Protein AF-A0A3P7LHT8-F1 (afdb_monomer)

Nearest PDB structures (foldseek):
  3a98-assembly1_B  TM=7.712E-01  e=2.173E-02  Homo sapiens

Sequence (107 aa):
MQKKAAWEHEECGSEVAEFMRKTSTMPRDRDHRAILVAPSEQTCTYWMDGFCYLKKYNRESECFAEDLNNLVQLELRMRLLGLDWSAVPTTPIPPPSTYPDTSTLPF

Radius of gyration: 24.8 Å; Cα contacts (8 Å, |Δi|>4): 18; chains: 1; bounding box: 54×37×71 Å

Structure (mmCIF, N/CA/C/O backbone):
data_AF-A0A3P7LHT8-F1
#
_entry.id   AF-A0A3P7LHT8-F1
#
loop_
_atom_site.group_PDB
_atom_site.id
_atom_site.type_symbol
_atom_site.label_atom_id
_atom_site.label_alt_id
_atom_site.label_comp_id
_atom_site.label_asym_id
_atom_site.label_entity_id
_atom_site.label_seq_id
_atom_site.pdbx_PDB_ins_code
_atom_site.Cartn_x
_atom_site.Cartn_y
_atom_site.Cartn_z
_atom_site.occupancy
_atom_site.B_iso_or_equiv
_atom_site.auth_seq_id
_atom_site.auth_comp_id
_atom_site.auth_asym_id
_atom_site.auth_atom_id
_atom_site.pdbx_PDB_model_num
ATOM 1 N N . MET A 1 1 ? -1.060 26.155 15.348 1.00 36.50 1 MET A N 1
ATOM 2 C CA . MET A 1 1 ? 0.362 25.804 15.127 1.00 36.50 1 MET A CA 1
ATOM 3 C C . MET A 1 1 ? 0.464 24.292 15.016 1.00 36.50 1 MET A C 1
ATOM 5 O O . MET A 1 1 ? 0.317 23.617 16.022 1.00 36.50 1 MET A O 1
ATOM 9 N N . GLN A 1 2 ? 0.631 23.752 13.808 1.00 37.44 2 GLN A N 1
ATOM 10 C CA . GLN A 1 2 ? 0.872 22.320 13.604 1.00 37.44 2 GLN A CA 1
ATOM 11 C C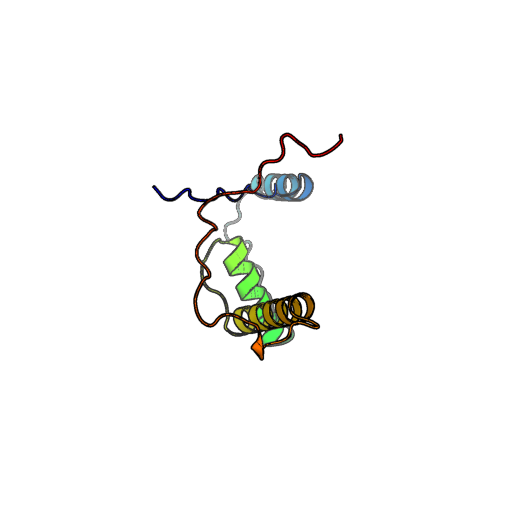 . GLN A 1 2 ? 2.385 22.086 13.513 1.00 37.44 2 GLN A C 1
ATOM 13 O O . GLN A 1 2 ? 3.055 22.693 12.679 1.00 37.44 2 GLN A O 1
ATOM 18 N N . LYS A 1 3 ? 2.929 21.241 14.397 1.00 39.56 3 LYS A N 1
ATOM 19 C CA . LYS A 1 3 ? 4.317 20.773 14.319 1.00 39.56 3 LYS A CA 1
ATOM 20 C C . LYS A 1 3 ? 4.417 19.768 13.168 1.00 39.56 3 LYS A C 1
ATOM 22 O O . LYS A 1 3 ? 3.831 18.694 13.244 1.00 39.56 3 LYS A O 1
ATOM 27 N N . LYS A 1 4 ? 5.151 20.122 12.109 1.00 40.19 4 LYS A N 1
ATOM 28 C CA . LYS A 1 4 ? 5.627 19.157 11.111 1.00 40.19 4 LYS A CA 1
ATOM 29 C C . LYS A 1 4 ? 6.652 18.252 11.795 1.00 40.19 4 LYS A C 1
ATOM 31 O O . LYS A 1 4 ? 7.655 18.754 12.295 1.00 40.19 4 LYS A O 1
ATOM 36 N N . ALA A 1 5 ? 6.380 16.951 11.845 1.00 44.16 5 ALA A N 1
ATOM 37 C CA . ALA A 1 5 ? 7.373 15.960 12.227 1.00 44.16 5 ALA A CA 1
ATOM 38 C C . ALA A 1 5 ? 8.472 15.952 11.156 1.00 44.16 5 ALA A C 1
ATOM 40 O O . ALA A 1 5 ? 8.198 15.726 9.975 1.00 44.16 5 ALA A O 1
ATOM 41 N N . ALA A 1 6 ? 9.690 16.294 11.567 1.00 39.28 6 ALA A N 1
ATOM 42 C CA . ALA A 1 6 ? 10.886 16.130 10.764 1.00 39.28 6 ALA A CA 1
ATOM 43 C C . ALA A 1 6 ? 11.200 14.634 10.729 1.00 39.28 6 ALA A C 1
ATOM 45 O O . ALA A 1 6 ? 11.454 14.031 11.767 1.00 39.28 6 ALA A O 1
ATOM 46 N N . TRP A 1 7 ? 11.109 14.037 9.547 1.00 37.62 7 TRP A N 1
ATOM 47 C CA . TRP A 1 7 ? 11.615 12.694 9.316 1.00 37.62 7 TRP A CA 1
ATOM 48 C C . TRP A 1 7 ? 13.131 12.822 9.211 1.00 37.62 7 TRP A C 1
ATOM 50 O O . TRP A 1 7 ? 13.634 13.482 8.299 1.00 37.62 7 TRP A O 1
ATOM 60 N N . GLU A 1 8 ? 13.845 12.290 10.199 1.00 40.12 8 GLU A N 1
ATOM 61 C CA . GLU A 1 8 ? 15.299 12.223 10.157 1.00 40.12 8 GLU A CA 1
ATOM 62 C C . GLU A 1 8 ? 15.712 11.298 9.008 1.00 40.12 8 GLU A C 1
ATOM 64 O O . GLU A 1 8 ? 15.175 10.206 8.830 1.00 40.12 8 GLU A O 1
ATOM 69 N N . HIS A 1 9 ? 16.614 11.803 8.171 1.00 43.25 9 HIS A N 1
ATOM 70 C CA . HIS A 1 9 ? 17.200 11.065 7.066 1.00 43.25 9 HIS A CA 1
ATOM 71 C C . HIS A 1 9 ? 17.978 9.873 7.623 1.00 43.25 9 HIS A C 1
ATOM 73 O O . HIS A 1 9 ? 19.006 10.061 8.266 1.00 43.25 9 HIS A O 1
ATOM 79 N N . GLU A 1 10 ? 17.519 8.660 7.332 1.00 45.81 10 GLU A N 1
ATOM 80 C CA . GLU A 1 10 ? 18.347 7.467 7.462 1.00 45.81 10 GLU A CA 1
ATOM 81 C C . GLU A 1 10 ? 19.545 7.645 6.511 1.00 45.81 10 GLU A C 1
ATOM 83 O O . GLU A 1 10 ? 19.387 7.794 5.293 1.00 45.81 10 GLU A O 1
ATOM 88 N N . GLU A 1 11 ? 20.741 7.799 7.085 1.00 49.50 11 GLU A N 1
ATOM 89 C CA . GLU A 1 11 ? 21.961 8.076 6.335 1.00 49.50 11 GLU A CA 1
ATOM 90 C C . GLU A 1 11 ? 22.230 6.944 5.338 1.00 49.50 11 GLU A C 1
ATOM 92 O O . GLU A 1 11 ? 22.332 5.771 5.692 1.00 49.50 11 GLU A O 1
ATOM 97 N N . CYS A 1 12 ? 22.371 7.313 4.064 1.00 47.56 12 CYS A N 1
ATOM 98 C CA . CYS A 1 12 ? 22.869 6.424 3.024 1.00 47.56 12 CYS A CA 1
ATOM 99 C C . CYS A 1 12 ? 24.220 5.854 3.480 1.00 47.56 12 CYS A C 1
ATOM 101 O O . CYS A 1 12 ? 25.172 6.616 3.668 1.00 47.56 12 CYS A O 1
ATOM 103 N N . GLY A 1 13 ? 24.287 4.534 3.687 1.00 49.72 13 GLY A N 1
ATOM 104 C CA . GLY A 1 13 ? 25.464 3.861 4.232 1.00 49.72 13 GLY A CA 1
ATOM 105 C C . GLY A 1 13 ? 26.753 4.273 3.515 1.00 49.72 13 GLY A C 1
ATOM 106 O O . GLY A 1 13 ? 26.783 4.406 2.289 1.00 49.72 13 GLY A O 1
ATOM 107 N N . SER A 1 14 ? 27.821 4.475 4.294 1.00 57.00 14 SER A N 1
ATOM 108 C CA . SER A 1 14 ? 29.128 4.986 3.840 1.00 57.00 14 SER A CA 1
ATOM 109 C C . SER A 1 14 ? 29.644 4.305 2.564 1.00 57.00 14 SER A C 1
ATOM 111 O O . SER A 1 14 ? 30.210 4.966 1.694 1.00 57.00 14 SER A O 1
ATOM 113 N N . GLU A 1 15 ? 29.399 3.004 2.410 1.00 56.09 15 GLU A N 1
ATOM 114 C CA . GLU A 1 15 ? 29.806 2.222 1.237 1.00 56.09 15 GLU A CA 1
ATOM 115 C C . GLU A 1 15 ? 29.066 2.629 -0.045 1.00 56.09 15 GLU A C 1
ATOM 117 O O . GLU A 1 15 ? 29.676 2.766 -1.108 1.00 56.09 15 GLU A O 1
ATOM 122 N N . VAL A 1 16 ? 27.762 2.899 0.050 1.00 59.22 16 VAL A N 1
ATOM 123 C CA . VAL A 1 16 ? 26.929 3.338 -1.081 1.00 59.22 16 VAL A CA 1
ATOM 124 C C . VAL A 1 16 ? 27.301 4.766 -1.479 1.00 59.22 16 VAL A C 1
ATOM 126 O O . VAL A 1 16 ? 27.406 5.083 -2.667 1.00 59.22 16 VAL A O 1
ATOM 129 N N . ALA A 1 17 ? 27.584 5.620 -0.491 1.00 63.12 17 ALA A N 1
ATOM 130 C CA . ALA A 1 17 ? 28.060 6.980 -0.717 1.00 63.12 17 ALA A CA 1
ATOM 131 C C . ALA A 1 17 ? 29.455 7.011 -1.370 1.00 63.12 17 ALA A C 1
ATOM 133 O O . ALA A 1 17 ? 29.703 7.834 -2.254 1.00 63.12 17 ALA A O 1
ATOM 134 N N . GLU A 1 18 ? 30.362 6.112 -0.977 1.00 62.69 18 GLU A N 1
ATOM 135 C CA . GLU A 1 18 ? 31.692 5.995 -1.581 1.00 62.69 18 GLU A CA 1
ATOM 136 C C . GLU A 1 18 ? 31.629 5.435 -3.010 1.00 62.69 18 GLU A C 1
ATOM 138 O O . GLU A 1 18 ? 32.295 5.959 -3.907 1.00 62.69 18 GLU A O 1
ATOM 143 N N . PHE A 1 19 ? 30.778 4.434 -3.255 1.00 65.81 19 PHE A N 1
ATOM 144 C CA . PHE A 1 19 ? 30.532 3.885 -4.591 1.00 65.81 19 PHE A CA 1
ATOM 145 C C . PHE A 1 19 ? 29.974 4.943 -5.561 1.00 65.81 19 PHE A C 1
ATOM 147 O O . PHE A 1 19 ? 30.470 5.102 -6.682 1.00 65.81 19 PHE A O 1
ATOM 154 N N . MET A 1 20 ? 29.001 5.741 -5.109 1.00 61.34 20 MET A N 1
ATOM 155 C CA . MET A 1 20 ? 28.455 6.882 -5.860 1.00 61.34 20 MET A CA 1
ATOM 156 C C . MET A 1 20 ? 29.529 7.942 -6.162 1.00 61.34 20 MET A C 1
ATOM 158 O O . MET A 1 20 ? 29.552 8.535 -7.240 1.00 61.34 20 MET A O 1
ATOM 162 N N . ARG A 1 21 ? 30.465 8.170 -5.231 1.00 62.28 21 ARG A N 1
ATOM 163 C CA . ARG A 1 21 ? 31.549 9.151 -5.397 1.00 62.28 21 ARG A CA 1
ATOM 164 C C . ARG A 1 21 ? 32.608 8.677 -6.398 1.00 62.28 21 ARG A C 1
ATOM 166 O O . ARG A 1 21 ? 33.035 9.465 -7.237 1.00 62.28 21 ARG A O 1
ATOM 173 N N . LYS A 1 22 ? 32.981 7.392 -6.354 1.00 56.88 22 LYS A N 1
ATOM 174 C CA . LYS A 1 22 ? 33.932 6.755 -7.290 1.00 56.88 22 LYS A CA 1
ATOM 175 C C . LYS A 1 22 ? 33.415 6.721 -8.728 1.00 56.88 22 LYS A C 1
ATOM 177 O O . LYS A 1 22 ? 34.182 6.938 -9.662 1.00 56.88 22 LYS A O 1
ATOM 182 N N . THR A 1 23 ? 32.119 6.493 -8.918 1.00 55.66 23 THR A N 1
ATOM 183 C CA . THR A 1 23 ? 31.498 6.506 -10.254 1.00 55.66 23 THR A CA 1
ATOM 184 C C . THR A 1 23 ? 31.315 7.927 -10.806 1.00 55.66 23 THR A C 1
ATOM 186 O O . THR A 1 23 ? 31.309 8.115 -12.019 1.00 55.66 23 THR A O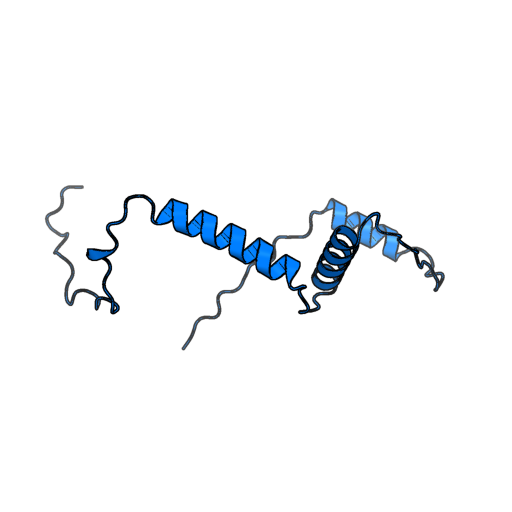 1
ATOM 189 N N . SER A 1 24 ? 31.259 8.947 -9.939 1.00 54.69 24 SER A N 1
ATOM 190 C CA . SER A 1 24 ? 31.108 10.357 -10.330 1.00 54.69 24 SER A CA 1
ATOM 191 C C . SER A 1 24 ? 32.369 11.006 -10.923 1.00 54.69 24 SER A C 1
ATOM 193 O O . SER A 1 24 ? 32.245 12.045 -11.575 1.00 54.69 24 SER A O 1
ATOM 195 N N . THR A 1 25 ? 33.568 10.463 -10.685 1.00 52.19 25 THR A N 1
ATOM 196 C CA . THR A 1 25 ? 34.845 11.041 -11.161 1.00 52.19 25 THR A CA 1
ATOM 197 C C . THR A 1 25 ? 35.330 10.470 -12.493 1.00 52.19 25 THR A C 1
ATOM 199 O O . THR A 1 25 ? 36.339 10.931 -13.021 1.00 52.19 25 THR A O 1
ATOM 202 N N . MET A 1 26 ? 34.630 9.479 -13.049 1.00 56.09 26 MET A N 1
ATOM 203 C CA . MET A 1 26 ? 34.937 8.951 -14.378 1.00 56.09 26 MET A CA 1
ATOM 204 C C . MET A 1 26 ? 34.507 9.961 -15.454 1.00 56.09 26 MET A C 1
ATOM 206 O O . MET A 1 26 ? 33.483 10.634 -15.279 1.00 56.09 26 MET A O 1
ATOM 210 N N . PRO A 1 27 ? 35.263 10.108 -16.562 1.00 52.16 27 PRO A N 1
ATOM 211 C CA . PRO A 1 27 ? 34.854 10.960 -17.670 1.00 52.16 27 PRO A CA 1
ATOM 212 C C . PRO A 1 27 ? 33.450 10.536 -18.102 1.00 52.16 27 PRO A C 1
ATOM 214 O O . PRO A 1 27 ? 33.220 9.376 -18.438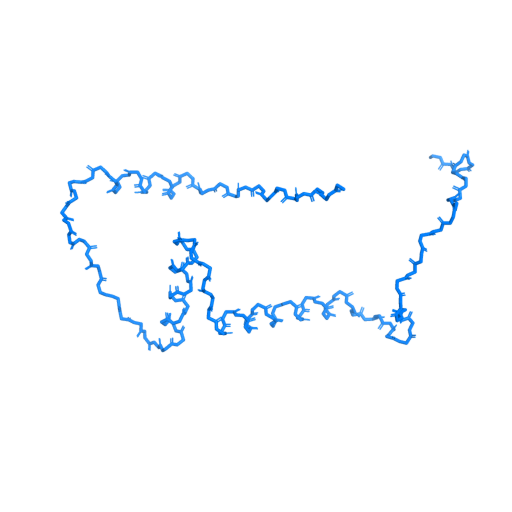 1.00 52.16 27 PRO A O 1
ATOM 217 N N . ARG A 1 28 ? 32.496 11.472 -18.011 1.00 56.34 28 ARG A N 1
ATOM 218 C CA . ARG A 1 28 ? 31.099 11.257 -18.395 1.00 56.34 28 ARG A CA 1
ATOM 219 C C . ARG A 1 28 ? 31.028 11.090 -19.906 1.00 56.34 28 ARG A C 1
ATOM 221 O O . ARG A 1 28 ? 30.680 12.031 -20.615 1.00 56.34 28 ARG A O 1
ATOM 228 N N . ASP A 1 29 ? 31.364 9.896 -20.379 1.00 53.56 29 ASP A N 1
ATOM 229 C CA . ASP A 1 29 ? 30.864 9.428 -21.657 1.00 53.56 29 ASP A CA 1
ATOM 230 C C . ASP A 1 29 ? 29.339 9.495 -21.555 1.00 53.56 29 ASP A C 1
ATOM 232 O O . ASP A 1 29 ? 28.731 8.985 -20.603 1.00 53.56 29 ASP A O 1
ATOM 236 N N . ARG A 1 30 ? 28.735 10.292 -22.430 1.00 56.31 30 ARG A N 1
ATOM 237 C CA . ARG A 1 30 ? 27.369 10.794 -22.247 1.00 56.31 30 ARG A CA 1
ATOM 238 C C . ARG A 1 30 ? 26.304 9.702 -22.390 1.00 56.31 30 ARG A C 1
ATOM 240 O O . ARG A 1 30 ? 25.150 9.980 -22.085 1.00 56.31 30 ARG A O 1
ATOM 247 N N . ASP A 1 31 ? 26.702 8.475 -22.727 1.00 61.59 31 ASP A N 1
ATOM 248 C CA . ASP A 1 31 ? 25.806 7.381 -23.094 1.00 61.59 31 ASP A CA 1
ATOM 249 C C . ASP A 1 31 ? 26.046 6.081 -22.301 1.00 61.59 31 ASP A C 1
ATOM 251 O O . ASP A 1 31 ? 25.975 4.979 -22.839 1.00 61.59 31 ASP A O 1
ATOM 255 N N . HIS A 1 32 ? 26.249 6.166 -20.982 1.00 70.19 32 HIS A N 1
ATOM 256 C CA . HIS A 1 32 ? 26.186 4.988 -20.099 1.00 70.19 32 HIS A CA 1
ATOM 257 C C . HIS A 1 32 ? 24.730 4.550 -19.851 1.00 70.19 32 HIS A C 1
ATOM 259 O O . HIS A 1 32 ? 24.230 4.563 -18.724 1.00 70.19 32 HIS A O 1
ATOM 265 N N . ARG A 1 33 ? 24.008 4.199 -20.919 1.00 78.44 33 ARG A N 1
ATOM 266 C CA . ARG A 1 33 ? 22.632 3.706 -20.834 1.00 78.44 33 ARG A CA 1
ATOM 267 C C . ARG A 1 33 ? 22.629 2.181 -20.837 1.00 78.44 33 ARG A C 1
ATOM 269 O O . ARG A 1 33 ? 22.900 1.556 -21.855 1.00 78.44 33 ARG A O 1
ATOM 276 N N . ALA A 1 34 ? 22.256 1.586 -19.709 1.00 83.69 34 ALA A N 1
ATOM 277 C CA . ALA A 1 34 ? 21.953 0.162 -19.644 1.00 83.69 34 ALA A CA 1
ATOM 278 C C . ALA A 1 34 ? 20.514 -0.093 -20.124 1.00 83.69 34 ALA A C 1
ATOM 280 O O . ALA A 1 34 ? 19.581 0.598 -19.705 1.00 83.69 34 ALA A O 1
ATOM 281 N N . ILE A 1 35 ? 20.332 -1.084 -20.999 1.00 88.31 35 ILE A N 1
ATOM 282 C CA . ILE A 1 35 ? 19.011 -1.615 -21.348 1.00 88.31 35 ILE A CA 1
ATOM 283 C C . ILE A 1 35 ? 18.761 -2.807 -20.432 1.00 88.31 35 ILE A C 1
ATOM 285 O O . ILE A 1 35 ? 19.495 -3.792 -20.477 1.00 88.31 35 ILE A O 1
ATOM 289 N N . LEU A 1 36 ? 17.739 -2.697 -19.590 1.00 92.25 36 LEU A N 1
ATOM 290 C CA . LEU A 1 36 ? 17.324 -3.756 -18.681 1.00 92.25 36 LEU A CA 1
ATOM 291 C C . LEU A 1 36 ? 16.064 -4.420 -19.237 1.00 92.25 36 LEU A C 1
ATOM 293 O O . LEU A 1 36 ? 15.156 -3.730 -19.701 1.00 92.25 36 LEU A O 1
ATOM 297 N N . VAL A 1 37 ? 16.009 -5.749 -19.183 1.00 94.75 37 VAL A N 1
ATOM 298 C CA . VAL A 1 37 ? 14.839 -6.538 -19.587 1.00 94.75 37 VAL A CA 1
ATOM 299 C C . VAL A 1 37 ? 14.355 -7.303 -18.367 1.00 94.75 37 VAL A C 1
ATOM 301 O O . VAL A 1 37 ? 15.086 -8.125 -17.816 1.00 94.75 37 VAL A O 1
ATOM 304 N N . ALA A 1 38 ? 13.139 -6.998 -17.923 1.00 95.81 38 ALA A N 1
ATOM 305 C CA . ALA A 1 38 ? 12.535 -7.680 -16.792 1.00 95.81 38 ALA A CA 1
ATOM 306 C C . ALA A 1 38 ? 12.005 -9.064 -17.219 1.00 95.81 38 ALA A C 1
ATOM 308 O O . ALA A 1 38 ? 11.456 -9.194 -18.314 1.00 95.81 38 ALA A O 1
ATOM 309 N N . PRO A 1 39 ? 12.119 -10.092 -16.361 1.00 95.44 39 PRO A N 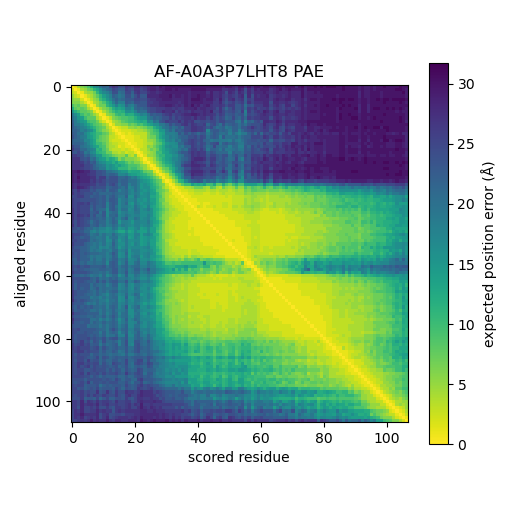1
ATOM 310 C CA . PRO A 1 39 ? 11.606 -11.434 -16.644 1.00 95.44 39 PRO A CA 1
ATOM 311 C C . PRO A 1 39 ? 10.0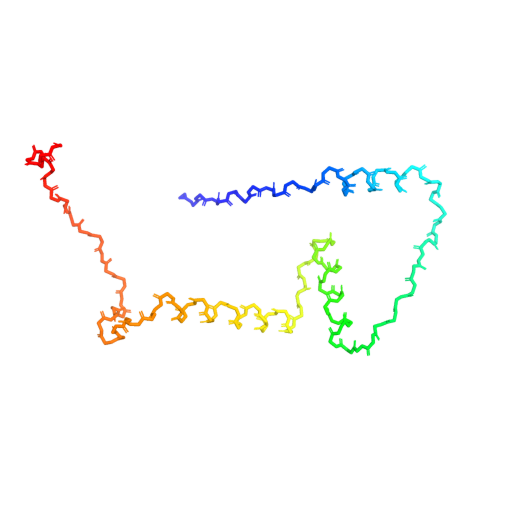73 -11.527 -16.573 1.00 95.44 39 PRO A C 1
ATOM 313 O O . PRO A 1 39 ? 9.500 -12.515 -17.022 1.00 95.44 39 PRO A O 1
ATOM 316 N N . SER A 1 40 ? 9.405 -10.525 -15.994 1.00 96.12 40 SER A N 1
ATOM 317 C CA . SER A 1 40 ? 7.948 -10.448 -15.901 1.00 96.12 40 SER A CA 1
ATOM 318 C C . SER A 1 40 ? 7.473 -8.994 -15.863 1.00 96.12 40 SER A C 1
ATOM 320 O O . SER A 1 40 ? 8.247 -8.086 -15.540 1.00 96.12 40 SER A O 1
ATOM 322 N N . GLU A 1 41 ? 6.189 -8.784 -16.153 1.00 94.00 41 GLU A N 1
ATOM 323 C CA . GLU A 1 41 ? 5.534 -7.479 -16.017 1.00 94.00 41 GLU A CA 1
ATOM 324 C C . GLU A 1 41 ? 5.590 -6.974 -14.571 1.00 94.00 41 GLU A C 1
ATOM 326 O O . GLU A 1 41 ? 5.987 -5.836 -14.339 1.00 94.00 41 GLU A O 1
ATOM 331 N N . GLN A 1 42 ? 5.328 -7.845 -13.591 1.00 92.94 42 GLN A N 1
ATOM 332 C CA . GLN A 1 42 ? 5.410 -7.497 -12.171 1.00 92.94 42 GLN A CA 1
ATOM 333 C C . GLN A 1 42 ? 6.814 -7.015 -11.777 1.00 92.94 42 GLN A C 1
ATOM 335 O O . GLN A 1 42 ? 6.964 -5.984 -11.124 1.00 92.94 42 GLN A O 1
ATOM 340 N N . THR A 1 43 ? 7.865 -7.719 -12.210 1.00 94.25 43 THR A N 1
ATOM 341 C CA . THR A 1 43 ? 9.250 -7.304 -11.938 1.00 94.25 43 THR A CA 1
ATOM 342 C C . THR A 1 43 ? 9.573 -5.961 -12.592 1.00 94.25 43 THR A C 1
ATOM 344 O O . THR A 1 43 ? 10.272 -5.146 -11.993 1.00 94.25 43 THR A O 1
ATOM 347 N N . CYS A 1 44 ? 9.051 -5.712 -13.796 1.00 94.94 44 CYS A N 1
ATOM 348 C CA . CYS A 1 44 ? 9.188 -4.420 -14.464 1.00 94.94 44 CYS A CA 1
ATOM 349 C C . CYS A 1 44 ? 8.557 -3.300 -13.625 1.00 94.94 44 CYS A C 1
ATOM 351 O O . CYS A 1 44 ? 9.210 -2.289 -13.368 1.00 94.94 44 CYS A O 1
ATOM 353 N N . THR A 1 45 ? 7.331 -3.509 -13.139 1.00 93.69 45 THR A N 1
ATOM 354 C CA . THR A 1 45 ? 6.617 -2.560 -12.276 1.00 93.69 45 THR A CA 1
ATOM 355 C C . THR A 1 45 ? 7.413 -2.247 -11.011 1.00 93.69 45 THR A C 1
ATOM 357 O O . THR A 1 45 ? 7.683 -1.079 -10.741 1.00 93.69 45 THR A O 1
ATOM 360 N N . TYR A 1 46 ? 7.918 -3.265 -10.307 1.00 93.44 46 TYR A N 1
ATOM 361 C CA . TYR A 1 46 ? 8.727 -3.057 -9.101 1.00 93.44 46 TYR A CA 1
ATOM 362 C C . TYR A 1 46 ? 10.051 -2.333 -9.363 1.00 93.44 46 TYR A C 1
ATOM 364 O O . TYR A 1 46 ? 10.473 -1.501 -8.558 1.00 93.44 46 TYR A O 1
ATOM 372 N N . TRP A 1 47 ? 10.714 -2.598 -10.492 1.00 94.31 47 TRP A N 1
ATOM 373 C CA . TRP A 1 47 ? 11.893 -1.821 -10.883 1.00 94.31 47 TRP A CA 1
ATOM 374 C C . TRP A 1 47 ? 11.541 -0.357 -11.127 1.00 94.31 47 TRP A C 1
ATOM 376 O O . TRP A 1 47 ? 12.263 0.530 -10.674 1.00 94.31 47 TRP A O 1
ATOM 386 N N . MET A 1 48 ? 10.434 -0.095 -11.822 1.00 92.94 48 MET A N 1
ATOM 387 C CA . MET A 1 48 ? 9.975 1.264 -12.092 1.00 92.94 48 MET A CA 1
ATOM 388 C C . MET A 1 48 ? 9.629 2.016 -10.807 1.00 92.94 48 MET A C 1
ATOM 390 O O . MET A 1 48 ? 10.064 3.158 -10.664 1.00 92.94 48 MET A O 1
ATOM 394 N N . ASP A 1 49 ? 8.948 1.374 -9.856 1.00 92.56 49 ASP A N 1
ATOM 395 C CA . ASP A 1 49 ? 8.664 1.951 -8.537 1.00 92.56 49 ASP A CA 1
ATOM 396 C C . ASP A 1 49 ? 9.958 2.279 -7.780 1.00 92.56 49 ASP A C 1
ATOM 398 O O . ASP A 1 49 ? 10.141 3.402 -7.303 1.00 92.56 49 ASP A O 1
ATOM 402 N N . GLY A 1 50 ? 10.919 1.349 -7.757 1.00 91.88 50 GLY A N 1
ATOM 403 C CA . GLY A 1 50 ? 12.233 1.571 -7.149 1.00 91.88 50 GLY A CA 1
ATOM 404 C C . GLY A 1 50 ? 13.004 2.727 -7.796 1.00 91.88 50 GLY A C 1
ATOM 405 O O . GLY A 1 50 ? 13.566 3.576 -7.102 1.00 91.88 50 GLY A O 1
ATOM 406 N N . PHE A 1 51 ? 13.001 2.828 -9.129 1.00 92.38 51 PHE A N 1
ATOM 407 C CA . PHE A 1 51 ? 13.636 3.947 -9.830 1.00 92.38 51 PHE A CA 1
ATOM 408 C C . PHE A 1 51 ? 12.919 5.279 -9.586 1.00 92.38 51 PHE A C 1
ATOM 410 O O . PHE A 1 51 ? 13.592 6.306 -9.452 1.00 92.38 51 PHE A O 1
ATOM 417 N N . CYS A 1 52 ? 11.585 5.286 -9.521 1.00 91.00 52 CYS A N 1
ATOM 418 C CA . CYS A 1 52 ? 10.799 6.457 -9.133 1.00 91.00 52 CYS A CA 1
ATOM 419 C C . CYS A 1 52 ? 11.187 6.928 -7.728 1.00 91.00 52 CYS A C 1
ATOM 421 O O . CYS A 1 52 ? 11.520 8.105 -7.560 1.00 91.00 52 CYS A O 1
ATOM 423 N N . TYR A 1 53 ? 11.254 6.008 -6.762 1.00 88.94 53 TYR A N 1
ATOM 424 C CA . TYR A 1 53 ? 11.664 6.293 -5.389 1.00 88.94 53 TYR A CA 1
ATOM 425 C C . TYR A 1 53 ? 13.073 6.898 -5.322 1.00 88.94 53 TYR A C 1
ATOM 427 O O . TYR A 1 53 ? 13.267 7.976 -4.757 1.00 88.94 53 TYR A O 1
ATOM 435 N N . LEU A 1 54 ? 14.055 6.271 -5.981 1.00 91.50 54 LEU A N 1
ATOM 436 C CA . LEU A 1 54 ? 15.440 6.762 -6.018 1.00 91.50 54 LEU A CA 1
ATOM 437 C C . LEU A 1 54 ? 15.555 8.162 -6.634 1.00 91.50 54 LEU A C 1
ATOM 439 O O . LEU A 1 54 ? 16.371 8.976 -6.200 1.00 91.50 54 LEU A O 1
ATOM 443 N N . LYS A 1 55 ? 14.724 8.465 -7.636 1.00 89.06 55 LYS A N 1
ATOM 444 C CA . LYS A 1 55 ? 14.662 9.792 -8.262 1.00 89.06 55 LYS A CA 1
ATOM 445 C C . LYS A 1 55 ? 13.796 10.793 -7.496 1.00 89.06 55 LYS A C 1
ATOM 447 O O . LYS A 1 55 ? 13.683 11.936 -7.936 1.00 89.06 55 LYS A O 1
ATOM 452 N N . LYS A 1 56 ? 13.217 10.396 -6.357 1.00 87.38 56 LYS A N 1
ATOM 453 C CA . LYS A 1 56 ? 12.265 11.187 -5.563 1.00 87.38 56 LYS A CA 1
ATOM 454 C C . LYS A 1 56 ? 11.052 11.639 -6.383 1.00 87.38 56 LYS A C 1
ATOM 456 O O . LYS A 1 56 ? 10.492 12.709 -6.145 1.00 87.38 56 LYS A O 1
ATOM 461 N N . TYR A 1 57 ? 10.660 10.836 -7.370 1.00 86.06 57 TYR A N 1
ATOM 462 C CA . TYR A 1 57 ? 9.419 11.034 -8.098 1.00 86.06 57 TYR A CA 1
ATOM 463 C C . TYR A 1 57 ? 8.278 10.392 -7.331 1.00 86.06 57 TYR A C 1
ATOM 465 O O . TYR A 1 57 ? 8.325 9.211 -7.000 1.00 86.06 57 TYR A O 1
ATOM 473 N N . ASN A 1 58 ? 7.232 11.176 -7.091 1.00 71.94 58 ASN A N 1
ATOM 474 C CA . ASN A 1 58 ? 6.056 10.712 -6.374 1.00 71.94 58 ASN A CA 1
ATOM 475 C C . ASN A 1 58 ? 5.070 10.062 -7.351 1.00 71.94 58 ASN A C 1
ATOM 477 O O . ASN A 1 58 ? 4.033 10.634 -7.688 1.00 71.94 58 ASN A O 1
ATOM 481 N N . ARG A 1 59 ? 5.465 8.912 -7.901 1.00 74.69 59 ARG A N 1
ATOM 482 C CA . ARG A 1 59 ? 4.624 8.103 -8.781 1.00 74.69 59 ARG A CA 1
ATOM 483 C C . ARG A 1 59 ? 4.795 6.640 -8.403 1.00 74.69 59 ARG A C 1
ATOM 485 O O . ARG A 1 59 ? 5.758 6.009 -8.823 1.00 74.69 59 ARG A O 1
ATOM 492 N N . GLU A 1 60 ? 3.856 6.160 -7.607 1.00 80.94 60 GLU A N 1
ATOM 493 C CA . GLU A 1 60 ? 3.755 4.771 -7.169 1.00 80.94 60 GLU A CA 1
ATOM 494 C C . GLU A 1 60 ? 2.813 4.008 -8.107 1.00 80.94 60 GLU A C 1
ATOM 496 O O . GLU A 1 60 ? 1.838 4.576 -8.613 1.00 80.94 60 GLU A O 1
ATOM 501 N N . SER A 1 61 ? 3.117 2.739 -8.374 1.00 89.50 61 SER A N 1
ATOM 502 C CA . SER A 1 61 ? 2.204 1.836 -9.070 1.00 89.50 61 SER A CA 1
ATOM 503 C C . SER A 1 61 ? 1.028 1.411 -8.183 1.00 89.50 61 SER A C 1
ATOM 505 O O . SER A 1 61 ? 1.088 1.459 -6.953 1.00 89.50 61 SER A O 1
ATOM 507 N N . GLU A 1 62 ? -0.047 0.938 -8.817 1.00 92.44 62 GLU A N 1
ATOM 508 C CA . GLU A 1 62 ? -1.175 0.330 -8.101 1.00 92.44 62 GLU A CA 1
ATOM 509 C C . GLU A 1 62 ? -0.738 -0.919 -7.320 1.00 92.44 62 GLU A C 1
ATOM 511 O O . GLU A 1 62 ? -1.180 -1.107 -6.191 1.00 92.44 62 GLU A O 1
ATOM 516 N N . CYS A 1 63 ? 0.191 -1.714 -7.868 1.00 90.56 63 CYS A N 1
ATOM 517 C CA . CYS A 1 63 ? 0.743 -2.890 -7.193 1.00 90.56 63 CYS A CA 1
ATOM 518 C C . CYS A 1 63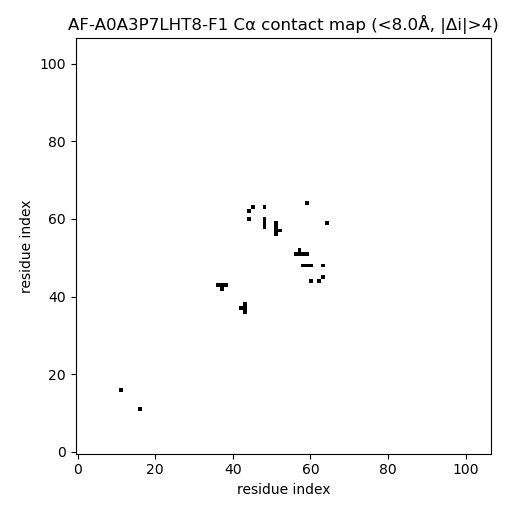 ? 1.472 -2.514 -5.897 1.00 90.56 63 CYS A C 1
ATOM 520 O O . CYS A 1 63 ? 1.284 -3.165 -4.875 1.00 90.56 63 CYS A O 1
ATOM 522 N N . PHE A 1 64 ? 2.267 -1.439 -5.912 1.00 91.69 64 PHE A N 1
ATOM 523 C CA . PHE A 1 64 ? 2.938 -0.944 -4.709 1.00 91.69 64 PHE A CA 1
ATOM 524 C C . PHE A 1 64 ? 1.932 -0.499 -3.638 1.00 91.69 64 PHE A C 1
ATOM 526 O O . PHE A 1 64 ? 2.073 -0.847 -2.464 1.00 91.69 64 PHE A O 1
ATOM 533 N N . ALA A 1 65 ? 0.890 0.233 -4.039 1.00 92.44 65 ALA A N 1
ATOM 534 C CA . ALA A 1 65 ? -0.162 0.671 -3.126 1.00 92.44 65 ALA A CA 1
ATOM 535 C C . ALA A 1 65 ? -0.949 -0.514 -2.533 1.00 92.44 65 ALA A C 1
ATOM 537 O O . ALA A 1 65 ? -1.277 -0.511 -1.344 1.00 92.44 65 ALA A O 1
ATOM 538 N N . GLU A 1 66 ? -1.229 -1.537 -3.341 1.00 95.62 66 GLU A N 1
ATOM 539 C CA . GLU A 1 66 ? -1.888 -2.766 -2.902 1.00 95.62 66 GLU A CA 1
ATOM 540 C C . GLU A 1 66 ? -1.029 -3.542 -1.894 1.00 95.62 66 GLU A C 1
ATOM 542 O O . GLU A 1 66 ? -1.521 -3.899 -0.819 1.00 95.62 66 GLU A O 1
ATOM 547 N N . ASP A 1 67 ? 0.259 -3.732 -2.188 1.00 95.06 67 ASP A N 1
ATOM 548 C CA . ASP A 1 67 ? 1.212 -4.404 -1.300 1.00 95.06 67 ASP A CA 1
ATOM 549 C C . ASP A 1 67 ? 1.323 -3.679 0.053 1.00 95.06 67 ASP A C 1
ATOM 551 O O . ASP A 1 67 ? 1.248 -4.309 1.115 1.00 95.06 67 ASP A O 1
ATOM 555 N N . LEU A 1 68 ? 1.412 -2.344 0.040 1.00 94.56 68 LEU A N 1
ATOM 556 C CA . LEU A 1 68 ? 1.398 -1.536 1.262 1.00 94.56 68 LEU A CA 1
ATOM 557 C C . LEU A 1 68 ? 0.099 -1.698 2.048 1.00 94.56 68 LEU A C 1
ATOM 559 O O . LEU A 1 68 ? 0.132 -1.895 3.264 1.00 94.56 68 LEU A O 1
ATOM 563 N N . ASN A 1 69 ? -1.049 -1.632 1.376 1.00 96.81 69 ASN A N 1
ATOM 564 C CA . ASN A 1 69 ? -2.337 -1.818 2.029 1.00 96.81 69 ASN A CA 1
ATOM 565 C C . ASN A 1 69 ? -2.439 -3.214 2.668 1.00 96.81 69 ASN A C 1
ATOM 567 O O . ASN A 1 69 ? -2.908 -3.331 3.799 1.00 96.81 69 ASN A O 1
ATOM 571 N N . ASN A 1 70 ? -1.943 -4.258 2.004 1.00 97.31 70 ASN A N 1
ATOM 572 C CA . ASN A 1 70 ? -1.923 -5.615 2.549 1.00 97.31 70 ASN A CA 1
ATOM 573 C C . ASN A 1 70 ? -1.067 -5.710 3.821 1.00 97.31 70 ASN A C 1
ATOM 575 O O . ASN A 1 70 ? -1.506 -6.292 4.819 1.00 97.31 70 ASN A O 1
ATOM 579 N N . LEU A 1 71 ? 0.117 -5.090 3.823 1.00 97.88 71 LEU A N 1
ATOM 580 C CA . LEU A 1 71 ? 0.991 -5.029 4.998 1.00 97.88 71 LEU A CA 1
ATOM 581 C C . LEU A 1 71 ? 0.339 -4.271 6.160 1.00 97.88 71 LEU A C 1
ATOM 583 O O . LEU A 1 71 ? 0.319 -4.767 7.288 1.00 97.88 71 LEU A O 1
ATOM 587 N N . VAL A 1 72 ? -0.242 -3.100 5.885 1.00 97.38 72 VAL A N 1
ATOM 588 C CA . VAL A 1 72 ? -0.932 -2.280 6.892 1.00 97.38 72 VAL A CA 1
ATOM 589 C C . VAL A 1 72 ? -2.134 -3.024 7.469 1.00 97.38 72 VAL A C 1
ATOM 591 O O . VAL A 1 72 ? -2.326 -3.045 8.682 1.00 97.38 72 VAL A O 1
ATOM 594 N N . GLN A 1 73 ? -2.933 -3.686 6.632 1.00 97.12 73 GLN A N 1
ATOM 595 C CA . GLN A 1 73 ? -4.072 -4.468 7.106 1.00 97.12 73 GLN A CA 1
ATOM 596 C C . GLN A 1 73 ? -3.645 -5.630 8.000 1.00 97.12 73 GLN A C 1
ATOM 598 O O . GLN A 1 73 ? -4.291 -5.881 9.020 1.00 97.12 73 GLN A O 1
ATOM 603 N N . LEU A 1 74 ? -2.576 -6.344 7.639 1.00 97.81 74 LEU A N 1
ATOM 604 C CA . LEU A 1 74 ? -2.051 -7.430 8.461 1.00 97.81 74 LEU A CA 1
ATOM 605 C C . LEU A 1 74 ? -1.592 -6.912 9.828 1.00 97.81 74 LEU A C 1
ATOM 607 O O . LEU A 1 74 ? -1.927 -7.489 10.861 1.00 97.81 74 LEU A O 1
ATOM 611 N N . GLU A 1 75 ? -0.866 -5.800 9.835 1.00 97.56 75 GLU A N 1
ATOM 612 C CA . GLU A 1 75 ? -0.381 -5.160 11.052 1.00 97.56 75 GLU A CA 1
ATOM 613 C C . GLU A 1 75 ? -1.522 -4.688 11.967 1.00 97.56 75 GLU A C 1
ATOM 615 O O . GLU A 1 75 ? -1.530 -5.006 13.162 1.00 97.56 75 GLU A O 1
ATOM 620 N N . LEU A 1 76 ? -2.542 -4.041 11.399 1.00 96.06 76 LEU A N 1
ATOM 621 C CA . LEU A 1 76 ? -3.725 -3.614 12.142 1.00 96.06 76 LEU A CA 1
ATOM 622 C C . LEU A 1 76 ? -4.470 -4.808 12.735 1.00 96.06 76 LEU A C 1
ATOM 624 O O . LEU A 1 76 ? -4.866 -4.768 13.898 1.00 96.06 76 LEU A O 1
ATOM 628 N N . ARG A 1 77 ? -4.621 -5.900 11.978 1.00 94.94 77 ARG A N 1
ATOM 629 C CA . ARG A 1 77 ? -5.247 -7.129 12.489 1.00 94.94 77 ARG A CA 1
ATOM 630 C C . ARG A 1 77 ? -4.490 -7.705 13.681 1.00 94.94 77 ARG A C 1
ATOM 632 O O . ARG A 1 77 ? -5.136 -8.167 14.614 1.00 94.94 77 ARG A O 1
ATOM 639 N N . MET A 1 78 ? -3.156 -7.659 13.678 1.00 96.19 78 MET A N 1
ATOM 640 C CA . MET A 1 78 ? -2.357 -8.109 14.823 1.00 96.19 78 MET A CA 1
ATOM 641 C C . MET A 1 78 ? -2.567 -7.220 16.051 1.00 96.19 78 MET A C 1
ATOM 643 O O . MET A 1 78 ? -2.739 -7.738 17.150 1.00 96.19 78 MET A O 1
ATOM 647 N N . ARG A 1 79 ? -2.592 -5.891 15.883 1.00 94.38 79 ARG A N 1
ATOM 648 C CA . ARG A 1 79 ? -2.807 -4.955 17.003 1.00 94.38 79 ARG A CA 1
ATOM 649 C C . ARG A 1 79 ? -4.202 -5.037 17.602 1.00 94.38 79 ARG A C 1
ATOM 651 O O . ARG A 1 79 ? -4.365 -4.860 18.803 1.00 94.38 79 ARG A O 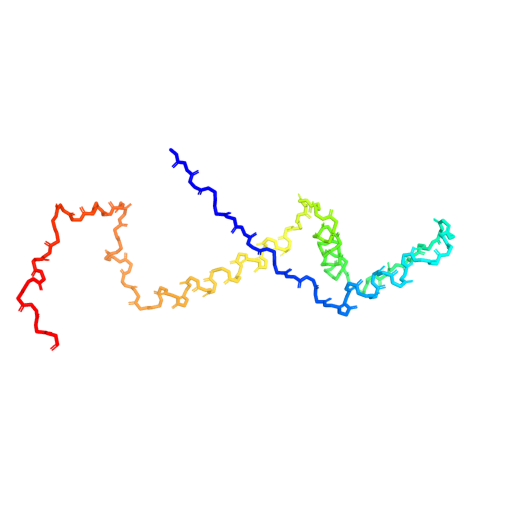1
ATOM 658 N N . LEU A 1 80 ? -5.199 -5.259 16.755 1.00 93.62 80 LEU A N 1
ATOM 659 C CA . LEU A 1 80 ? -6.605 -5.312 17.142 1.00 93.62 80 LEU A CA 1
ATOM 660 C C . LEU A 1 80 ? -7.046 -6.740 17.496 1.00 93.62 80 LEU A C 1
ATOM 662 O O . LEU A 1 80 ? -8.230 -6.983 17.732 1.00 93.62 80 LEU A O 1
ATOM 666 N N . LEU A 1 81 ? -6.113 -7.695 17.532 1.00 94.94 81 LEU A N 1
ATOM 667 C CA . LEU A 1 81 ? -6.407 -9.075 17.881 1.00 94.94 81 LEU A CA 1
ATOM 668 C C . LEU A 1 81 ? -6.946 -9.150 19.316 1.00 94.94 81 LEU A C 1
ATOM 670 O O . LEU A 1 81 ? -6.299 -8.706 20.261 1.00 94.94 81 LEU A O 1
ATOM 674 N N . GLY A 1 82 ? -8.135 -9.732 19.476 1.00 90.88 82 GLY A N 1
ATOM 675 C CA . GLY A 1 82 ? -8.799 -9.863 20.777 1.00 90.88 82 GLY A CA 1
ATOM 676 C C . GLY A 1 82 ? -9.552 -8.613 21.243 1.00 90.88 82 GLY A C 1
ATOM 677 O O . GLY A 1 82 ? -10.129 -8.638 22.327 1.00 90.88 82 GLY A O 1
ATOM 678 N N . LEU A 1 83 ? -9.587 -7.543 20.439 1.00 92.69 83 LEU A N 1
ATOM 679 C CA . LEU A 1 83 ? -10.423 -6.380 20.715 1.00 92.69 83 LEU A CA 1
ATOM 680 C C . LEU A 1 83 ? -11.898 -6.708 20.451 1.00 92.69 83 LEU A C 1
ATOM 682 O O . LEU A 1 83 ? -12.254 -7.229 19.391 1.00 92.69 83 LEU A O 1
ATOM 686 N N . ASP A 1 84 ? -12.766 -6.357 21.397 1.00 92.25 84 ASP A N 1
ATOM 687 C CA . ASP A 1 84 ? -14.210 -6.397 21.192 1.00 92.25 84 ASP A CA 1
ATOM 688 C C . ASP A 1 84 ? -14.660 -5.169 20.392 1.00 92.25 84 ASP A C 1
ATOM 690 O O . ASP A 1 84 ? -14.694 -4.046 20.897 1.00 92.25 84 ASP A O 1
ATOM 694 N N . TRP A 1 85 ? -15.031 -5.396 19.133 1.00 87.12 85 TRP A N 1
ATOM 695 C CA . TRP A 1 85 ? -15.505 -4.353 18.226 1.00 87.12 85 TRP A CA 1
ATOM 696 C C . TRP A 1 85 ? -16.782 -3.662 18.702 1.00 87.12 85 TRP A C 1
ATOM 698 O O . TRP A 1 85 ? -17.007 -2.509 18.342 1.00 87.12 85 TRP A O 1
ATOM 708 N N . SER A 1 86 ? -17.601 -4.325 19.523 1.00 90.56 86 SER A N 1
ATOM 709 C CA . SER A 1 86 ? -18.813 -3.718 20.079 1.00 90.56 86 SER A CA 1
ATOM 710 C C . SER A 1 86 ? -18.511 -2.665 21.150 1.00 90.56 86 SER A C 1
ATOM 712 O O . SER A 1 86 ? -19.313 -1.758 21.366 1.00 90.56 86 SER A O 1
ATOM 714 N N . ALA A 1 87 ? -17.329 -2.742 21.770 1.00 89.06 87 ALA A N 1
ATOM 715 C CA . ALA A 1 87 ? -16.853 -1.786 22.762 1.00 89.06 87 ALA A CA 1
ATOM 716 C C . ALA A 1 87 ? -16.075 -0.609 22.146 1.00 89.06 87 ALA A C 1
ATOM 718 O O . ALA A 1 87 ? -15.727 0.334 22.861 1.00 89.06 87 ALA A O 1
ATOM 719 N N . VAL A 1 88 ? -15.784 -0.642 20.838 1.00 90.56 88 VAL A N 1
ATOM 720 C CA . VAL A 1 88 ? -15.043 0.426 20.157 1.00 90.56 88 VAL A CA 1
ATOM 721 C C . VAL A 1 88 ? -15.940 1.661 20.010 1.00 90.56 88 VAL A C 1
ATOM 723 O O . VAL A 1 88 ? -16.991 1.585 19.371 1.00 90.56 88 VAL A O 1
ATOM 726 N N . PRO A 1 89 ? -15.545 2.823 20.557 1.00 92.25 89 PRO A N 1
ATOM 727 C CA . PRO A 1 89 ? -16.322 4.048 20.426 1.00 92.25 89 PRO A CA 1
ATOM 728 C C . PRO A 1 89 ? -16.441 4.485 18.962 1.00 92.25 89 PRO A C 1
ATOM 730 O O . PRO A 1 89 ? -15.446 4.573 18.245 1.00 92.25 89 PRO A O 1
ATOM 733 N N . THR A 1 90 ? -17.649 4.848 18.530 1.00 92.50 90 THR A N 1
ATOM 734 C CA . THR A 1 90 ? -17.891 5.418 17.191 1.00 92.50 90 THR A CA 1
ATOM 735 C C . THR A 1 90 ? -17.435 6.872 17.073 1.00 92.50 90 THR A C 1
ATOM 737 O O . THR A 1 90 ? -17.337 7.411 15.973 1.00 92.50 90 THR A O 1
ATOM 740 N N . THR A 1 91 ? -17.176 7.526 18.205 1.00 92.69 91 THR A N 1
ATOM 741 C CA . THR A 1 91 ? -16.683 8.901 18.289 1.00 92.69 91 THR A CA 1
ATOM 742 C C . THR A 1 91 ? -15.488 8.975 19.235 1.00 92.69 91 THR A C 1
ATOM 744 O O . THR A 1 91 ? -15.469 8.244 20.229 1.00 92.69 91 THR A O 1
ATOM 747 N N . PRO A 1 92 ? -14.520 9.877 18.994 1.00 91.69 92 PRO A N 1
ATOM 748 C CA . PRO A 1 92 ? -13.398 10.079 19.904 1.00 91.69 92 PRO A CA 1
ATOM 749 C C . PRO A 1 92 ? -13.875 10.394 21.328 1.00 91.69 92 PRO A C 1
ATOM 751 O O . PRO A 1 92 ? -14.746 11.243 21.519 1.00 91.69 92 PRO A O 1
ATOM 754 N N . ILE A 1 93 ? -13.293 9.728 22.325 1.00 90.50 93 ILE A N 1
ATOM 755 C CA . ILE A 1 93 ? -13.567 10.014 23.738 1.00 90.50 93 ILE A CA 1
ATOM 756 C C . ILE A 1 93 ? -12.791 11.285 24.123 1.00 90.50 93 ILE A C 1
ATOM 758 O O . ILE A 1 93 ? -11.586 11.353 23.857 1.00 90.50 93 ILE A O 1
ATOM 762 N N . PRO A 1 94 ? -13.436 12.302 24.727 1.00 90.12 94 PRO A N 1
ATOM 763 C CA . PRO A 1 94 ? -12.730 13.490 25.186 1.00 90.12 94 PRO A CA 1
ATOM 764 C C . PRO A 1 94 ? -11.747 13.132 26.311 1.00 90.12 94 PRO A C 1
ATOM 766 O O . PRO A 1 94 ? -12.014 12.221 27.099 1.00 90.12 94 PRO A O 1
ATOM 769 N N . PRO A 1 95 ? -10.617 13.848 26.424 1.00 88.94 95 PRO A N 1
ATOM 770 C CA . PRO A 1 95 ? -9.693 13.633 27.527 1.00 88.94 95 PRO A CA 1
ATOM 771 C C . PRO A 1 95 ? -10.391 13.896 28.873 1.00 88.94 95 PRO A C 1
ATOM 773 O O . PRO A 1 95 ? -11.285 14.747 28.944 1.00 88.94 95 PRO A O 1
ATOM 776 N N . PRO A 1 96 ? -9.991 13.198 29.949 1.00 88.38 96 PRO A N 1
ATOM 777 C CA . PRO A 1 96 ? -10.551 13.438 31.272 1.00 88.38 96 PRO A CA 1
ATOM 778 C C . PRO A 1 96 ? -10.273 14.880 31.716 1.00 88.38 96 PRO A C 1
ATOM 780 O O . PRO A 1 96 ? -9.203 15.432 31.461 1.00 88.38 96 PRO A O 1
ATOM 783 N N . SER A 1 97 ? -11.235 15.494 32.409 1.00 87.06 97 SER A N 1
ATOM 784 C CA . SER A 1 97 ? -11.123 16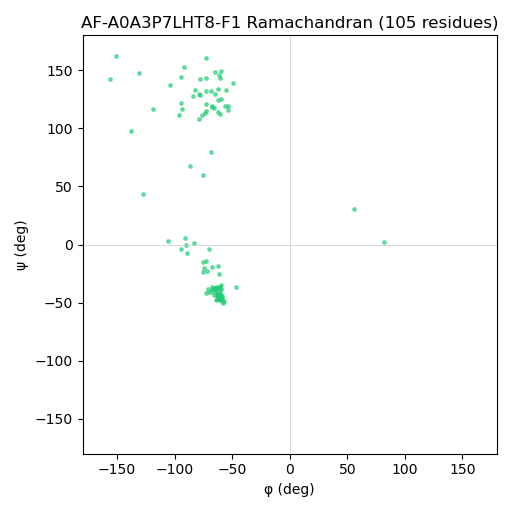.875 32.901 1.00 87.06 97 SER A CA 1
ATOM 785 C C . SER A 1 97 ? -10.075 17.043 34.002 1.00 87.06 97 SER A C 1
ATOM 787 O O . SER A 1 97 ? -9.671 18.162 34.313 1.00 87.06 97 SER A O 1
ATOM 789 N N . THR A 1 98 ? -9.681 15.952 34.655 1.00 88.00 98 THR A N 1
ATOM 790 C CA . THR A 1 98 ? -8.744 15.956 35.780 1.00 88.00 98 THR A CA 1
ATOM 791 C C . THR A 1 98 ? -8.083 14.585 35.878 1.00 88.00 98 THR A C 1
ATOM 793 O O . THR A 1 98 ? -8.733 13.567 35.639 1.00 88.00 98 THR A O 1
ATOM 796 N N . TYR A 1 99 ? -6.796 14.554 36.217 1.00 82.56 99 TYR A N 1
ATOM 797 C CA . TYR A 1 99 ? -6.066 13.318 36.501 1.00 82.56 99 TYR A CA 1
ATOM 798 C C . TYR A 1 99 ? -6.122 13.012 38.005 1.00 82.56 99 TYR A C 1
ATOM 800 O O . TYR A 1 99 ? -6.271 13.944 38.799 1.00 82.56 99 TYR A O 1
ATOM 808 N N . PRO A 1 100 ? -6.030 11.734 38.411 1.00 83.44 100 PRO A N 1
ATOM 809 C CA . PRO A 1 100 ? -5.980 11.370 39.823 1.00 83.44 100 PRO A CA 1
ATOM 810 C C . PRO A 1 100 ? -4.747 11.976 40.504 1.00 83.44 100 PRO A C 1
ATOM 812 O O . PRO A 1 100 ? -3.685 12.091 39.892 1.00 83.44 100 PRO A O 1
ATOM 815 N N . ASP A 1 101 ? -4.897 12.351 41.775 1.00 84.75 101 ASP A N 1
ATOM 816 C CA . ASP A 1 101 ? -3.792 12.863 42.581 1.00 84.75 101 ASP A CA 1
ATOM 817 C C . ASP A 1 101 ? -2.775 11.744 4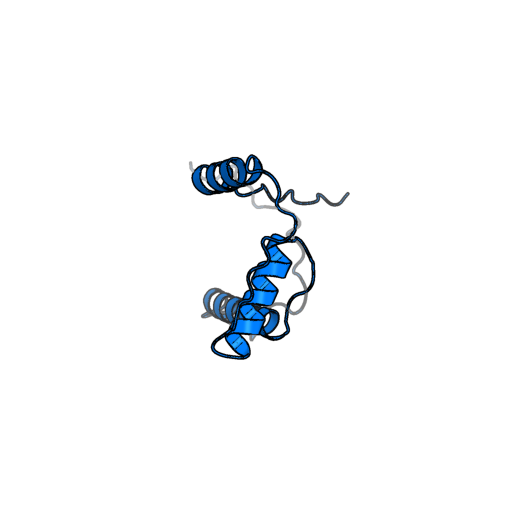2.849 1.00 84.75 101 ASP A C 1
ATOM 819 O O . ASP A 1 101 ? -3.095 10.713 43.441 1.00 84.75 101 ASP A O 1
ATOM 823 N N . THR A 1 102 ? -1.544 11.936 42.377 1.00 85.94 102 THR A N 1
ATOM 824 C CA . THR A 1 102 ? -0.444 10.979 42.535 1.00 85.94 102 THR A CA 1
ATOM 825 C C . THR A 1 102 ? 0.366 11.220 43.808 1.00 85.94 102 THR A C 1
ATOM 827 O O . THR A 1 102 ? 1.319 10.486 44.057 1.00 85.94 102 THR A O 1
ATOM 830 N N . SER A 1 103 ? 0.016 12.229 44.616 1.00 86.00 103 SER A N 1
ATOM 831 C CA . SER A 1 103 ? 0.736 12.596 45.844 1.00 86.00 103 SER A CA 1
ATOM 832 C C . SER A 1 103 ? 0.752 11.493 46.912 1.00 86.00 103 SER A C 1
ATOM 834 O O . SER A 1 103 ? 1.605 11.510 47.799 1.00 86.00 103 SER A O 1
ATOM 836 N N . THR A 1 104 ? -0.151 10.513 46.815 1.00 81.12 104 THR A N 1
ATOM 837 C CA . THR A 1 104 ? -0.293 9.407 47.771 1.00 81.12 104 THR A CA 1
ATOM 838 C C . THR A 1 104 ? 0.228 8.060 47.259 1.00 81.12 104 THR A C 1
ATOM 840 O O . THR A 1 104 ? 0.054 7.055 47.948 1.00 81.12 104 THR A O 1
ATOM 843 N N . LEU A 1 105 ? 0.816 7.985 46.057 1.00 81.69 105 LEU A N 1
ATOM 844 C CA . LEU A 1 105 ? 1.364 6.727 45.536 1.00 81.69 105 LEU A CA 1
ATOM 845 C C . LEU A 1 105 ? 2.739 6.438 46.171 1.00 81.69 105 LEU A C 1
ATOM 847 O O . LEU A 1 105 ? 3.596 7.323 46.167 1.00 81.69 105 LEU A O 1
ATOM 851 N N . PRO A 1 106 ? 2.971 5.230 46.721 1.00 77.19 106 PRO A N 1
ATOM 852 C CA . PRO A 1 106 ? 4.279 4.857 47.246 1.00 77.19 106 PRO A CA 1
ATOM 853 C C . PRO A 1 106 ? 5.286 4.710 46.092 1.00 77.19 106 PRO A C 1
ATOM 855 O O . PRO A 1 106 ? 4.973 4.073 45.084 1.00 77.19 106 PRO A O 1
ATOM 858 N N . PHE A 1 107 ? 6.464 5.324 46.250 1.00 70.12 107 PHE A N 1
ATOM 859 C CA . PHE A 1 107 ? 7.627 5.140 45.373 1.00 70.12 107 PHE A CA 1
ATOM 860 C C . PHE A 1 107 ? 8.297 3.784 45.604 1.00 70.12 107 PHE A C 1
ATOM 862 O O . PHE A 1 107 ? 8.338 3.343 46.778 1.00 70.12 107 PHE A O 1
#

Secondary structure (DSSP, 8-state):
-------------HHHHHHHHHHHTS---TT--PPP--SSHHHHHHHHHHHHHHTT-----HHHHHHHHHHHHHHHHHHTTT--GGGS-SSPPPPPSSPPP-TT---

Mean predicted aligned error: 14.88 Å

Organism: Dibothriocephalus latus (NCBI:txid60516)

Foldseek 3Di:
DDDDDDDDDPDDDPVVVVVVVVVVPPPCPVDPDDDDDDPDPVRVLVVVQVVCVVVVHPDHDPVRVVVVVVVVVVVVCVVCPPPDPVPDDPDDDDDDPDDDDCPPPDD

Solvent-accessible surface area (backbone atoms only — not comparable to full-atom values): 7262 Å² total; per-residue (Å²): 139,83,84,77,82,79,78,79,77,80,74,73,51,70,68,61,53,48,52,55,52,62,63,66,73,51,84,78,66,91,74,86,73,82,89,83,82,60,97,40,72,69,55,41,52,55,51,50,34,52,51,23,54,76,69,70,42,98,59,76,49,71,67,56,54,50,53,50,48,53,52,51,52,54,51,50,51,62,74,51,57,90,61,62,72,89,74,55,72,94,58,88,79,77,79,76,95,68,79,82,83,66,88,78,63,86,129

pLDDT: mean 78.87, std 18.93, range [36.5, 97.88]